Protein AF-A0A837CN82-F1 (afdb_monomer)

Solvent-accessible surface area (backbone atoms only — not comparable to full-atom values): 5070 Å² total; per-residue (Å²): 137,84,81,86,76,84,77,76,91,81,80,81,90,61,60,66,65,47,54,54,50,52,48,54,50,50,54,37,50,51,40,50,50,35,70,76,45,80,42,72,47,62,92,85,56,78,53,67,65,53,50,51,37,37,76,71,54,22,34,47,80,44,80,42,97,89,71,41,40,37,41,43,64,31,72,60,20,52,49,64,47,73,106

Secondary structure (DSSP, 8-state):
-----------SSSHHHHHHHHHHHHHHHHHHHHHHSPEEEPTTS-HHHHHHHHHTTSEEEEE-TTS-EEEEE-HHHHHHHH-

Foldseek 3Di:
DDDDDPDDPPPDVPPPVVVVVVLLVVLLVVLVVLVVDWDWDDPPDDCPSVVVCVVVVQWDWDQDPVRIIIIHGDPVVNVSNVD

InterPro domains:
  IPR036388 Winged helix-like DNA-binding domain superfamily [G3DSA:1.10.10.10] (36-83)
  IPR049277 DUF3860-like [PF21441] (46-81)

pLDDT: mean 71.3, std 12.31, range [47.41, 87.19]

Organism: NCBI:txid754504

Structure (mmCIF, N/CA/C/O backbone):
data_AF-A0A837CN82-F1
#
_entry.id   AF-A0A837CN82-F1
#
loop_
_atom_site.group_PDB
_atom_site.id
_atom_site.type_symbol
_atom_site.label_atom_id
_atom_site.label_alt_id
_atom_site.label_comp_id
_atom_site.label_asym_id
_atom_site.label_entity_id
_atom_site.label_seq_id
_atom_site.pdbx_PDB_ins_code
_atom_site.Cartn_x
_atom_site.Cartn_y
_atom_site.Cartn_z
_atom_site.occupancy
_atom_site.B_iso_or_equiv
_atom_site.auth_seq_id
_atom_site.auth_comp_id
_atom_site.auth_asym_id
_atom_site.auth_atom_id
_atom_site.pdbx_PDB_model_num
ATOM 1 N N . MET A 1 1 ? 35.868 -0.534 47.810 1.00 52.84 1 MET A N 1
ATOM 2 C CA . MET A 1 1 ? 35.686 -1.714 46.939 1.00 52.84 1 MET A CA 1
ATOM 3 C C . MET A 1 1 ? 34.356 -1.517 46.224 1.00 52.84 1 MET A C 1
ATOM 5 O O . MET A 1 1 ? 33.329 -1.580 46.885 1.00 52.84 1 MET A O 1
ATOM 9 N N . ALA A 1 2 ? 34.372 -1.079 44.964 1.00 52.81 2 ALA A N 1
ATOM 10 C CA . ALA A 1 2 ? 33.163 -0.656 44.250 1.00 52.81 2 ALA A CA 1
ATOM 11 C C . ALA A 1 2 ? 32.283 -1.862 43.858 1.00 52.81 2 ALA A C 1
ATOM 13 O O . ALA A 1 2 ? 32.840 -2.900 43.496 1.00 52.81 2 ALA A O 1
ATOM 14 N N . PRO A 1 3 ? 30.942 -1.751 43.910 1.00 55.19 3 PRO A N 1
ATOM 15 C CA . PRO A 1 3 ? 30.050 -2.745 43.329 1.00 55.19 3 PRO A CA 1
ATOM 16 C C . PRO A 1 3 ? 30.035 -2.601 41.800 1.00 55.19 3 PRO A C 1
ATOM 18 O O . PRO A 1 3 ? 29.972 -1.498 41.262 1.00 55.19 3 PRO A O 1
ATOM 21 N N . PHE A 1 4 ? 30.127 -3.737 41.115 1.00 47.41 4 PHE A N 1
ATOM 22 C CA . PHE A 1 4 ? 30.097 -3.866 39.662 1.00 47.41 4 PHE A CA 1
ATOM 23 C C . PHE A 1 4 ? 28.700 -3.474 39.147 1.00 47.41 4 PHE A C 1
ATOM 25 O O . PHE A 1 4 ? 27.725 -4.190 39.374 1.00 47.41 4 PHE A O 1
ATOM 32 N N . LEU A 1 5 ? 28.600 -2.303 38.516 1.00 52.84 5 LEU A N 1
ATOM 33 C CA . LEU A 1 5 ? 27.403 -1.833 37.820 1.00 52.84 5 LEU A CA 1
ATOM 34 C C . LEU A 1 5 ? 27.166 -2.716 36.590 1.00 52.84 5 LEU A C 1
ATOM 36 O O . LEU A 1 5 ? 27.992 -2.773 35.684 1.00 52.84 5 LEU A O 1
ATOM 40 N N . ALA A 1 6 ? 26.025 -3.402 36.571 1.00 51.88 6 ALA A N 1
ATOM 41 C CA . ALA A 1 6 ? 25.466 -3.992 35.368 1.00 51.88 6 ALA A CA 1
ATOM 42 C C . ALA A 1 6 ? 25.026 -2.855 34.431 1.00 51.88 6 ALA A C 1
ATOM 44 O O . ALA A 1 6 ? 23.933 -2.310 34.576 1.00 51.88 6 ALA A O 1
ATOM 45 N N . GLU A 1 7 ? 25.893 -2.463 33.500 1.00 51.69 7 GLU A N 1
ATOM 46 C CA . GLU A 1 7 ? 25.501 -1.586 32.401 1.00 51.69 7 GLU A CA 1
ATOM 47 C C . GLU A 1 7 ? 24.666 -2.391 31.402 1.00 51.69 7 GLU A C 1
ATOM 49 O O . GLU A 1 7 ? 25.147 -3.282 30.700 1.00 51.69 7 GLU A O 1
ATOM 54 N N . SER A 1 8 ? 23.369 -2.084 31.409 1.00 49.31 8 SER A N 1
ATOM 55 C CA . SER A 1 8 ? 22.376 -2.461 30.413 1.00 49.31 8 SER A CA 1
ATOM 56 C C . SER A 1 8 ? 22.924 -2.350 28.990 1.00 49.31 8 SER A C 1
ATOM 58 O O . SER A 1 8 ? 23.113 -1.252 28.468 1.00 49.31 8 SER A O 1
ATOM 60 N N . VAL A 1 9 ? 23.062 -3.489 28.312 1.00 57.34 9 VAL A N 1
ATOM 61 C CA . VAL A 1 9 ? 23.083 -3.549 26.845 1.00 57.34 9 VAL A CA 1
ATOM 62 C C . VAL A 1 9 ? 21.666 -3.224 26.364 1.00 57.34 9 VAL A C 1
ATOM 64 O O . VAL A 1 9 ? 20.813 -4.094 26.231 1.00 57.34 9 VAL A O 1
ATOM 67 N N . GLY A 1 10 ? 21.395 -1.930 26.207 1.00 54.09 10 GLY A N 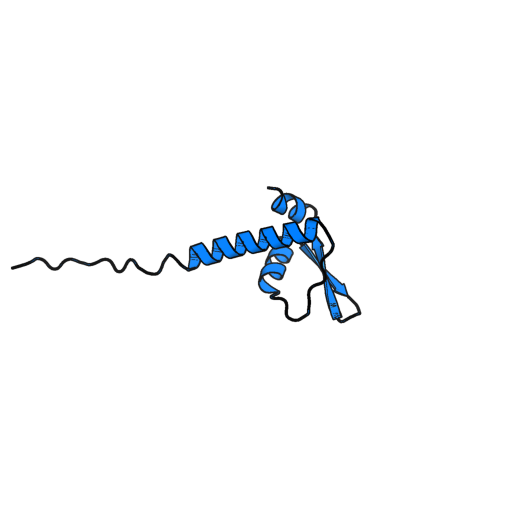1
ATOM 68 C CA . GLY A 1 10 ? 20.118 -1.363 25.771 1.00 54.09 10 GLY A CA 1
ATOM 69 C C . GLY A 1 10 ? 20.237 -0.554 24.480 1.00 54.09 10 GLY A C 1
ATOM 70 O O . GLY A 1 10 ? 19.565 0.460 24.335 1.00 54.09 10 GLY A O 1
ATOM 71 N N . GLY A 1 11 ? 21.117 -0.950 23.560 1.00 52.62 11 GLY A N 1
ATOM 72 C CA . GLY A 1 11 ? 21.234 -0.346 22.232 1.00 52.62 11 GLY A CA 1
ATOM 73 C C . GLY A 1 11 ? 20.992 -1.405 21.164 1.00 52.62 11 GLY A C 1
ATOM 74 O O . GLY A 1 11 ? 21.612 -2.457 21.251 1.00 52.62 11 GLY A O 1
ATOM 75 N N . LEU A 1 12 ? 20.126 -1.101 20.186 1.00 47.84 12 L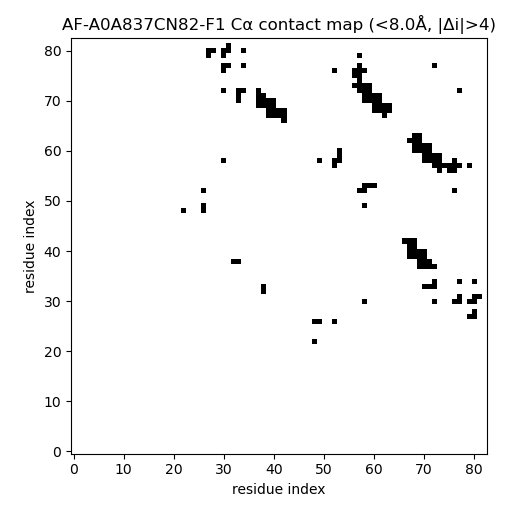EU A N 1
ATOM 76 C CA . LEU A 1 12 ? 19.765 -1.863 18.964 1.00 47.84 12 LEU A CA 1
ATOM 77 C C . LEU A 1 12 ? 18.309 -2.371 18.851 1.00 47.84 12 LEU A C 1
ATOM 79 O O . LEU A 1 12 ? 18.007 -3.137 17.946 1.00 47.84 12 LEU A O 1
ATOM 83 N N . VAL A 1 13 ? 17.359 -1.877 19.656 1.00 55.28 13 VAL A N 1
ATOM 84 C CA . VAL A 1 13 ? 15.908 -1.992 19.347 1.00 55.28 13 VAL A CA 1
ATOM 85 C C . VAL A 1 13 ? 15.344 -0.624 18.948 1.00 55.28 13 VAL A C 1
ATOM 87 O O . VAL A 1 13 ? 14.349 -0.157 19.488 1.00 55.28 13 VAL A O 1
ATOM 90 N N . LEU A 1 14 ? 16.020 0.079 18.039 1.00 53.69 14 LEU A N 1
ATOM 91 C CA . LEU A 1 14 ? 15.476 1.298 17.418 1.00 53.69 14 LEU A CA 1
ATOM 92 C C . LEU A 1 14 ? 15.325 1.172 15.898 1.00 53.69 14 LEU A C 1
ATOM 94 O O . LEU A 1 14 ? 14.579 1.945 15.312 1.00 53.69 14 LEU A O 1
ATOM 98 N N . ASP A 1 15 ? 15.920 0.156 15.273 1.00 54.41 15 ASP A N 1
ATOM 99 C CA . ASP A 1 15 ? 15.962 0.066 13.811 1.00 54.41 15 ASP A CA 1
ATOM 100 C C . ASP A 1 15 ? 14.812 -0.761 13.203 1.00 54.41 15 ASP A C 1
ATOM 102 O O . ASP A 1 15 ? 14.328 -0.460 12.119 1.00 54.41 15 ASP A O 1
ATOM 106 N N . GLU A 1 16 ? 14.264 -1.747 13.926 1.00 53.19 16 GLU A N 1
ATOM 107 C CA . GLU A 1 16 ? 13.174 -2.579 13.383 1.00 53.19 16 GLU A CA 1
ATOM 108 C C . GLU A 1 16 ? 11.796 -1.896 13.481 1.00 53.19 16 GLU A C 1
ATOM 110 O O . GLU A 1 16 ? 10.937 -2.055 12.615 1.00 53.19 16 GLU A O 1
ATOM 115 N N . ARG A 1 17 ? 11.562 -1.107 14.542 1.00 55.34 17 ARG A N 1
ATOM 116 C CA . ARG A 1 17 ? 10.313 -0.339 14.708 1.00 55.34 17 ARG A CA 1
ATOM 117 C C . ARG A 1 17 ? 10.273 0.878 13.785 1.00 55.34 17 ARG A C 1
ATOM 119 O O . ARG A 1 17 ? 9.196 1.176 13.279 1.00 55.34 17 ARG A O 1
ATOM 126 N N . SER A 1 18 ? 11.422 1.523 13.559 1.00 52.53 18 SER A N 1
ATOM 127 C CA . SER A 1 18 ? 11.550 2.638 12.614 1.00 52.53 18 SER A CA 1
ATOM 128 C C . SER A 1 18 ? 11.368 2.150 11.181 1.00 52.53 18 SER A C 1
ATOM 130 O O . SER A 1 18 ? 10.482 2.647 10.499 1.00 52.53 18 SER A O 1
ATOM 132 N N . SER A 1 19 ? 12.054 1.069 10.784 1.00 55.16 19 SER A N 1
ATOM 133 C CA . SER A 1 19 ? 11.873 0.459 9.457 1.00 55.16 19 SER A CA 1
ATOM 134 C C . SER A 1 19 ? 10.430 0.017 9.201 1.00 55.16 19 SER A C 1
ATOM 136 O O . SER A 1 19 ? 9.928 0.138 8.090 1.00 55.16 19 SER A O 1
ATOM 138 N N . ARG A 1 20 ? 9.719 -0.469 10.231 1.00 59.22 20 ARG A N 1
ATOM 139 C CA . ARG A 1 20 ? 8.311 -0.881 10.104 1.00 59.22 20 ARG A CA 1
ATOM 140 C C . ARG A 1 20 ? 7.345 0.305 9.987 1.00 59.22 20 ARG A C 1
ATOM 142 O O . ARG A 1 20 ? 6.308 0.156 9.347 1.00 59.22 20 ARG A O 1
ATOM 149 N N . MET A 1 21 ? 7.649 1.445 10.614 1.00 60.03 21 MET A N 1
ATOM 150 C CA . MET A 1 21 ? 6.873 2.683 10.449 1.00 60.03 21 MET A CA 1
ATOM 151 C C . MET A 1 21 ? 7.169 3.352 9.105 1.00 60.03 21 MET A C 1
ATOM 153 O O . MET A 1 21 ? 6.223 3.707 8.413 1.00 60.03 21 MET A O 1
ATOM 157 N N . GLU A 1 22 ? 8.436 3.411 8.689 1.00 59.38 22 GLU A N 1
ATOM 158 C CA . GLU A 1 22 ? 8.822 3.888 7.356 1.00 59.38 22 GLU A CA 1
ATOM 159 C C . GLU A 1 22 ? 8.172 3.059 6.248 1.00 59.38 22 GLU A C 1
ATOM 161 O O . GLU A 1 22 ? 7.646 3.634 5.299 1.00 59.38 22 GLU A O 1
ATOM 166 N N . LEU A 1 23 ? 8.112 1.726 6.389 1.00 58.88 23 LEU A N 1
ATOM 167 C CA . LEU A 1 23 ? 7.388 0.878 5.435 1.00 58.88 23 LEU A CA 1
ATOM 168 C C . LEU A 1 23 ? 5.904 1.255 5.351 1.00 58.88 23 LEU A C 1
ATOM 170 O O . LEU A 1 23 ? 5.370 1.367 4.253 1.00 58.88 23 LEU A O 1
ATOM 174 N N . ALA A 1 24 ? 5.255 1.491 6.496 1.00 70.69 24 AL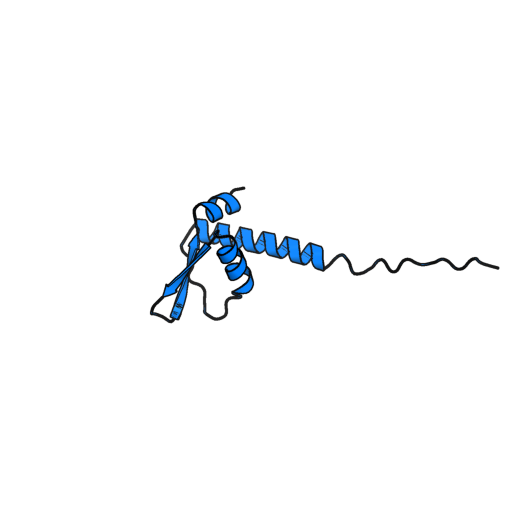A A N 1
ATOM 175 C CA . ALA A 1 24 ? 3.840 1.853 6.550 1.00 70.69 24 ALA A CA 1
ATOM 176 C C . ALA A 1 24 ? 3.564 3.248 5.964 1.00 70.69 24 ALA A C 1
ATOM 178 O O . ALA A 1 24 ? 2.510 3.484 5.365 1.00 70.69 24 ALA A O 1
ATOM 179 N N . GLU A 1 25 ? 4.503 4.181 6.121 1.00 73.50 25 GLU A N 1
ATOM 180 C CA . GLU A 1 25 ? 4.454 5.484 5.461 1.00 73.50 25 GLU A CA 1
ATOM 181 C C . GLU A 1 25 ? 4.651 5.340 3.950 1.00 73.50 25 GLU A C 1
ATOM 183 O O . GLU A 1 25 ? 3.872 5.923 3.194 1.00 73.50 25 GLU A O 1
ATOM 188 N N . LEU A 1 26 ? 5.585 4.493 3.504 1.00 74.25 26 LEU A N 1
ATOM 189 C CA . LEU A 1 26 ? 5.813 4.217 2.085 1.00 74.25 26 LEU A CA 1
ATOM 190 C C . LEU A 1 26 ? 4.604 3.533 1.426 1.00 74.25 26 LEU A C 1
ATOM 192 O O . LEU A 1 26 ? 4.210 3.912 0.325 1.00 74.25 26 LEU A O 1
ATOM 196 N N . GLU A 1 27 ? 3.971 2.575 2.110 1.00 78.94 27 GLU A N 1
ATOM 197 C CA . GLU A 1 27 ? 2.718 1.925 1.699 1.00 78.94 27 GLU A CA 1
ATOM 198 C C . GLU A 1 27 ? 1.597 2.962 1.511 1.00 78.94 27 GLU A C 1
ATOM 200 O O . GLU A 1 27 ? 0.916 2.986 0.483 1.00 78.94 27 GLU A O 1
ATOM 205 N N . ARG A 1 28 ? 1.426 3.878 2.472 1.00 78.44 28 ARG A N 1
ATOM 206 C CA . ARG A 1 28 ? 0.435 4.962 2.378 1.00 78.44 28 ARG A CA 1
ATOM 207 C C . ARG A 1 28 ? 0.762 5.970 1.285 1.00 78.44 28 ARG A C 1
ATOM 209 O O . ARG A 1 28 ? -0.152 6.417 0.594 1.00 78.44 28 ARG A O 1
ATOM 216 N N . GLU A 1 29 ? 2.026 6.347 1.121 1.00 80.00 29 GLU A N 1
ATOM 217 C CA . GLU A 1 29 ? 2.460 7.225 0.034 1.00 80.00 29 GLU A CA 1
ATOM 218 C C . GLU A 1 29 ? 2.211 6.584 -1.332 1.00 80.00 29 GLU A C 1
ATOM 220 O O . GLU A 1 29 ? 1.718 7.255 -2.240 1.00 80.00 29 GLU A O 1
ATOM 225 N N . PHE A 1 30 ? 2.468 5.281 -1.467 1.00 78.50 30 PHE A N 1
ATOM 226 C CA . PHE A 1 30 ? 2.164 4.510 -2.669 1.00 78.50 30 PHE A CA 1
ATOM 227 C C . PHE A 1 30 ? 0.668 4.563 -2.992 1.00 78.50 30 PHE A C 1
ATOM 229 O O . PHE A 1 30 ? 0.280 4.945 -4.097 1.00 78.50 30 PHE A O 1
ATOM 236 N N . LEU A 1 31 ? -0.187 4.261 -2.010 1.00 80.56 31 LEU A N 1
ATOM 237 C CA . LEU A 1 31 ? -1.638 4.315 -2.188 1.00 80.56 31 LEU A CA 1
ATOM 238 C C . LEU A 1 31 ? -2.125 5.738 -2.514 1.00 80.56 31 LEU A C 1
ATOM 240 O O . LEU A 1 31 ? -2.996 5.916 -3.363 1.00 80.56 31 LEU A O 1
ATOM 244 N N . ARG A 1 32 ? -1.544 6.772 -1.894 1.00 81.44 32 ARG A N 1
ATOM 245 C CA . ARG A 1 32 ? -1.856 8.179 -2.200 1.00 81.44 32 ARG A CA 1
ATOM 246 C C . ARG A 1 32 ? -1.446 8.588 -3.608 1.00 81.44 32 ARG A C 1
ATOM 248 O O . ARG A 1 32 ? -2.158 9.372 -4.227 1.00 81.44 32 ARG A O 1
ATOM 255 N N . LYS A 1 33 ? -0.340 8.057 -4.127 1.00 79.00 33 LYS A N 1
ATOM 256 C CA . LYS A 1 33 ? 0.054 8.267 -5.525 1.00 79.00 33 LYS A CA 1
ATOM 257 C C . LYS A 1 33 ? -0.919 7.578 -6.481 1.00 79.00 33 LYS A C 1
ATOM 259 O O . LYS A 1 33 ? -1.405 8.226 -7.403 1.00 79.00 33 LYS A O 1
ATOM 264 N N . LEU A 1 34 ? -1.291 6.328 -6.196 1.00 78.88 34 LEU A N 1
ATOM 265 C CA . LEU A 1 34 ? -2.292 5.592 -6.978 1.00 78.88 34 LEU A CA 1
ATOM 266 C C . LEU A 1 34 ? -3.703 6.208 -6.929 1.00 78.88 34 LEU A C 1
ATOM 268 O O . LEU A 1 34 ? -4.500 5.996 -7.840 1.00 78.88 34 LEU A O 1
ATOM 272 N N . LEU A 1 35 ? -4.048 6.942 -5.864 1.00 76.19 35 LEU A N 1
ATOM 273 C CA . LEU A 1 35 ? -5.338 7.631 -5.746 1.00 76.19 35 LEU A CA 1
ATOM 274 C C . LEU A 1 35 ? -5.548 8.694 -6.832 1.00 76.19 35 LEU A C 1
ATOM 276 O O . LEU A 1 35 ? -6.700 8.965 -7.183 1.00 76.19 35 LEU A O 1
ATOM 280 N N . GLY A 1 36 ? -4.462 9.324 -7.288 1.00 70.12 36 GLY A N 1
ATOM 281 C CA . GLY A 1 36 ? -4.492 10.397 -8.278 1.00 70.12 36 GLY A CA 1
ATOM 282 C C . GLY A 1 36 ? -4.480 9.882 -9.714 1.00 70.12 36 GLY A C 1
ATOM 283 O O . GLY A 1 36 ? -5.267 10.353 -10.530 1.00 70.12 36 GLY A O 1
ATOM 284 N N . GLU A 1 37 ? -3.623 8.907 -10.014 1.00 67.38 37 GLU A N 1
ATOM 285 C CA . GLU A 1 37 ? -3.458 8.361 -11.361 1.00 67.38 37 GLU A CA 1
ATOM 286 C C . GLU A 1 37 ? -3.025 6.888 -11.290 1.00 67.38 37 GLU A C 1
ATOM 288 O O . GLU A 1 37 ? -2.322 6.481 -10.363 1.00 67.38 37 GLU A O 1
ATOM 293 N N . SER A 1 38 ? -3.467 6.076 -12.255 1.00 67.31 38 SER A N 1
ATOM 294 C CA . SER A 1 38 ? -3.036 4.680 -12.400 1.00 67.31 38 SER A CA 1
ATOM 295 C C . SER A 1 38 ? -1.530 4.630 -12.627 1.00 67.31 38 SER A C 1
ATOM 297 O O . SER A 1 38 ? -1.021 5.280 -13.543 1.00 67.31 38 SER A O 1
ATOM 299 N N . TRP A 1 39 ? -0.816 3.866 -11.800 1.00 75.88 39 TRP A N 1
ATOM 300 C CA . TRP A 1 39 ? 0.637 3.813 -11.868 1.00 75.88 39 TRP A CA 1
ATOM 301 C C . TRP A 1 39 ? 1.113 2.539 -12.560 1.00 75.88 39 TRP A C 1
ATOM 303 O O . TRP A 1 39 ? 0.759 1.431 -12.163 1.00 75.88 39 TRP A O 1
ATOM 313 N N . VAL A 1 40 ? 1.960 2.712 -13.573 1.00 70.06 40 VAL A N 1
ATOM 314 C CA . VAL A 1 40 ? 2.703 1.631 -14.221 1.00 70.06 40 VAL A CA 1
ATOM 315 C C . VAL A 1 40 ? 4.110 1.608 -13.638 1.00 70.06 40 VAL A C 1
ATOM 317 O O . VAL A 1 40 ? 4.859 2.584 -13.767 1.00 70.06 40 VAL A O 1
ATOM 320 N N . SER A 1 41 ? 4.471 0.521 -12.957 1.00 64.75 41 SER A N 1
ATOM 321 C CA . SER A 1 41 ? 5.803 0.421 -12.362 1.00 64.75 41 SER A CA 1
ATOM 322 C C . SER A 1 41 ? 6.833 -0.122 -13.340 1.00 64.75 41 SER A C 1
ATOM 324 O O . SER A 1 41 ? 6.536 -1.088 -14.047 1.00 64.75 41 SER A O 1
ATOM 326 N N . PRO A 1 42 ? 8.067 0.411 -13.314 1.00 62.97 42 PRO A N 1
ATOM 327 C CA . PRO A 1 42 ? 9.171 -0.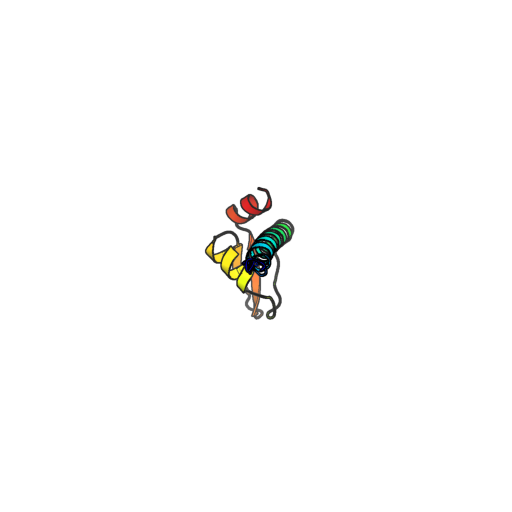191 -14.039 1.00 62.97 42 PRO A CA 1
ATOM 328 C C . PRO A 1 42 ? 9.507 -1.583 -13.467 1.00 62.97 42 PRO A C 1
ATOM 330 O O . PRO A 1 42 ? 9.325 -1.816 -12.272 1.00 62.97 42 PRO A O 1
ATOM 333 N N . PRO A 1 43 ? 10.090 -2.489 -14.269 1.00 58.66 43 PRO A N 1
ATOM 334 C CA . PRO A 1 43 ? 10.392 -3.869 -13.863 1.00 58.66 43 PRO A CA 1
ATOM 335 C C . PRO A 1 43 ? 11.449 -4.002 -12.751 1.00 58.66 43 PRO A C 1
ATOM 337 O O . PRO A 1 43 ? 11.654 -5.089 -12.228 1.00 58.66 43 PRO A O 1
ATOM 340 N N . MET A 1 44 ? 12.147 -2.916 -12.403 1.00 62.09 44 MET A N 1
ATOM 341 C CA . MET A 1 44 ? 13.097 -2.855 -11.280 1.00 62.09 44 MET A CA 1
ATOM 342 C C . MET A 1 44 ? 12.470 -2.303 -9.992 1.00 62.09 44 MET A C 1
ATOM 344 O O . MET A 1 44 ? 13.192 -1.984 -9.053 1.00 62.09 44 MET A O 1
ATOM 348 N N . PHE A 1 45 ? 11.151 -2.114 -9.954 1.00 68.12 45 PHE A N 1
ATOM 349 C CA . PHE A 1 45 ? 10.483 -1.629 -8.758 1.00 68.12 45 PHE A CA 1
ATOM 350 C C . PHE A 1 45 ? 10.461 -2.707 -7.670 1.00 68.12 45 PHE A C 1
ATOM 352 O O . PHE A 1 45 ? 10.209 -3.875 -7.955 1.00 68.12 45 PHE A O 1
ATOM 359 N N . ASP A 1 46 ? 10.700 -2.317 -6.419 1.00 68.31 46 ASP A N 1
ATOM 360 C CA . ASP A 1 46 ? 10.615 -3.229 -5.281 1.00 68.31 46 ASP A CA 1
ATOM 361 C C . ASP A 1 46 ? 9.172 -3.705 -5.088 1.00 68.31 46 ASP A C 1
ATOM 363 O O . ASP A 1 46 ? 8.305 -3.020 -4.537 1.00 68.31 46 ASP A O 1
ATOM 367 N N . HIS A 1 47 ? 8.909 -4.917 -5.572 1.00 72.50 47 HIS A N 1
ATOM 368 C CA . HIS A 1 47 ? 7.594 -5.538 -5.506 1.00 72.50 47 HIS A CA 1
ATOM 369 C C . HIS A 1 47 ? 7.230 -6.011 -4.095 1.00 72.50 47 HIS A C 1
ATOM 371 O O . HIS A 1 47 ? 6.094 -6.417 -3.901 1.00 72.50 47 HIS A O 1
ATOM 377 N N . GLU A 1 48 ? 8.125 -5.959 -3.101 1.00 78.44 48 GLU A N 1
ATOM 378 C CA . GLU A 1 48 ? 7.827 -6.425 -1.735 1.00 78.44 48 GLU A CA 1
ATOM 379 C C . GLU A 1 48 ? 6.717 -5.603 -1.061 1.00 78.44 48 GLU A C 1
ATOM 381 O O . GLU A 1 48 ? 5.784 -6.163 -0.482 1.00 78.44 48 GLU A O 1
ATOM 386 N N . ILE A 1 49 ? 6.762 -4.274 -1.193 1.00 77.75 49 ILE A N 1
ATOM 387 C CA . ILE A 1 49 ? 5.721 -3.387 -0.649 1.00 77.75 49 ILE A CA 1
ATOM 388 C C . ILE A 1 49 ? 4.403 -3.586 -1.390 1.00 77.75 49 ILE A C 1
ATOM 390 O O . ILE A 1 49 ? 3.341 -3.672 -0.774 1.00 77.75 49 ILE A O 1
ATOM 394 N N . VAL A 1 50 ? 4.462 -3.723 -2.714 1.00 77.94 50 VAL A N 1
ATOM 395 C CA . VAL A 1 50 ? 3.257 -3.937 -3.519 1.00 77.94 50 VAL A CA 1
ATOM 396 C C . VAL A 1 50 ? 2.653 -5.306 -3.246 1.00 77.94 50 VAL A C 1
ATOM 398 O O . VAL A 1 50 ? 1.445 -5.399 -3.079 1.00 77.94 50 VAL A O 1
ATOM 401 N N . ALA A 1 51 ? 3.471 -6.352 -3.128 1.00 81.69 51 ALA A N 1
ATOM 402 C CA . ALA A 1 51 ? 3.028 -7.696 -2.789 1.00 81.69 51 ALA A CA 1
ATOM 403 C C . ALA A 1 51 ? 2.215 -7.672 -1.498 1.00 81.69 51 ALA A C 1
ATOM 405 O O . ALA A 1 51 ? 1.122 -8.222 -1.461 1.00 81.69 51 ALA A O 1
ATOM 406 N N . ARG A 1 52 ? 2.671 -6.932 -0.483 1.00 81.62 52 ARG A N 1
ATOM 407 C CA . ARG A 1 52 ? 1.913 -6.777 0.757 1.00 81.62 52 ARG A CA 1
ATOM 408 C C . ARG A 1 52 ? 0.599 -6.022 0.573 1.00 81.62 52 ARG A C 1
ATOM 410 O O . ARG A 1 52 ? -0.424 -6.463 1.089 1.00 81.62 52 ARG A O 1
ATOM 417 N N . LEU A 1 53 ? 0.592 -4.918 -0.173 1.00 83.75 53 LEU A N 1
ATOM 418 C CA . LEU A 1 53 ? -0.639 -4.179 -0.483 1.00 83.75 53 LEU A CA 1
ATOM 419 C C . LEU A 1 53 ? -1.652 -5.040 -1.254 1.00 83.75 53 LEU A C 1
ATOM 421 O O . LEU A 1 53 ? -2.857 -4.917 -1.039 1.00 83.75 53 LEU A O 1
ATOM 425 N N . VAL A 1 54 ? -1.163 -5.927 -2.115 1.00 84.75 54 VAL A N 1
ATOM 426 C CA . VAL A 1 54 ? -1.964 -6.881 -2.889 1.00 84.75 54 VAL A CA 1
ATOM 427 C C . VAL A 1 54 ? -2.490 -8.002 -2.003 1.00 84.75 54 VAL A C 1
ATOM 429 O O . VAL A 1 54 ? -3.675 -8.315 -2.068 1.00 84.75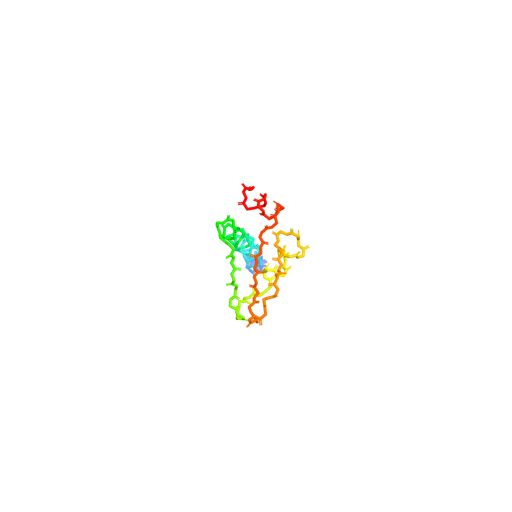 54 VAL A O 1
ATOM 432 N N . GLU A 1 55 ? -1.664 -8.552 -1.109 1.00 85.25 55 GLU A N 1
ATOM 433 C CA . GLU A 1 55 ? -2.103 -9.535 -0.110 1.00 85.25 55 GLU A CA 1
ATOM 434 C C . GLU A 1 55 ? -3.166 -8.963 0.837 1.00 85.25 55 GLU A C 1
ATOM 436 O O . GLU A 1 55 ? -4.085 -9.669 1.250 1.00 85.25 55 GLU A O 1
ATOM 441 N N . LEU A 1 56 ? -3.079 -7.668 1.147 1.00 83.12 56 LEU A N 1
ATOM 442 C CA . LEU A 1 56 ? -4.084 -6.943 1.924 1.00 83.12 56 LEU A CA 1
ATOM 443 C C . LEU A 1 56 ? -5.331 -6.562 1.102 1.00 83.12 56 LEU A C 1
ATOM 445 O O . LEU A 1 56 ? -6.290 -6.037 1.668 1.00 83.12 56 LEU A O 1
ATOM 449 N N . GLY A 1 57 ? -5.336 -6.799 -0.215 1.00 84.62 57 GLY A N 1
ATOM 450 C CA . GLY A 1 57 ? -6.436 -6.442 -1.115 1.00 84.62 57 GLY A CA 1
ATOM 451 C C . GLY A 1 57 ? -6.616 -4.934 -1.316 1.00 84.62 57 GLY A C 1
ATOM 452 O O . GLY A 1 57 ? -7.700 -4.486 -1.688 1.00 84.62 57 GLY A O 1
ATOM 453 N N . LEU A 1 58 ? -5.580 -4.136 -1.044 1.00 85.69 58 LEU A N 1
ATOM 454 C CA . LEU A 1 58 ? -5.574 -2.675 -1.191 1.00 85.69 58 LEU A CA 1
ATOM 455 C C . LEU A 1 58 ? -5.204 -2.2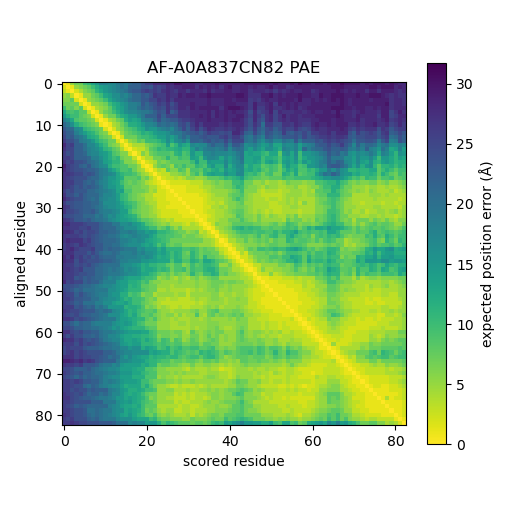40 -2.617 1.00 85.69 58 LEU A C 1
ATOM 457 O O . LEU A 1 58 ? -5.594 -1.161 -3.067 1.00 85.69 58 LEU A O 1
ATOM 461 N N . VAL A 1 59 ? -4.450 -3.079 -3.326 1.00 85.56 59 VAL A N 1
ATOM 462 C CA . VAL A 1 59 ? -3.996 -2.849 -4.699 1.00 85.56 59 VAL A CA 1
ATOM 463 C C . VAL A 1 59 ? -4.253 -4.104 -5.523 1.00 85.56 59 VAL A C 1
ATOM 465 O O . VAL A 1 59 ? -3.999 -5.215 -5.070 1.00 85.56 59 VAL A O 1
ATOM 468 N N . GLU A 1 60 ? -4.739 -3.921 -6.741 1.00 85.81 60 GLU A N 1
ATOM 469 C CA . GLU A 1 60 ? -4.782 -4.944 -7.779 1.00 85.81 60 GLU A CA 1
ATOM 470 C C . GLU A 1 60 ? -3.592 -4.759 -8.720 1.00 85.81 60 GLU A C 1
ATOM 472 O O . GLU A 1 60 ? -3.226 -3.631 -9.065 1.00 85.81 60 GLU A O 1
ATOM 477 N N . THR A 1 61 ? -2.980 -5.871 -9.126 1.00 85.50 61 THR A N 1
ATOM 478 C CA . THR A 1 61 ? -1.910 -5.883 -10.126 1.00 85.50 61 THR A CA 1
ATOM 479 C C . THR A 1 61 ? -2.440 -6.475 -11.418 1.00 85.50 61 THR A C 1
ATOM 481 O O . THR A 1 61 ? -3.027 -7.557 -11.428 1.00 85.50 61 THR A O 1
ATOM 484 N N . GLU A 1 62 ? -2.225 -5.768 -12.520 1.00 81.25 62 GLU A N 1
ATOM 485 C CA . GLU A 1 62 ? -2.580 -6.247 -13.847 1.00 81.25 62 GLU A CA 1
ATOM 486 C C . GLU A 1 62 ? -1.313 -6.281 -14.715 1.00 81.25 62 GLU A C 1
ATOM 488 O O . GLU A 1 62 ? -0.726 -5.234 -15.007 1.00 81.25 62 GLU A O 1
ATOM 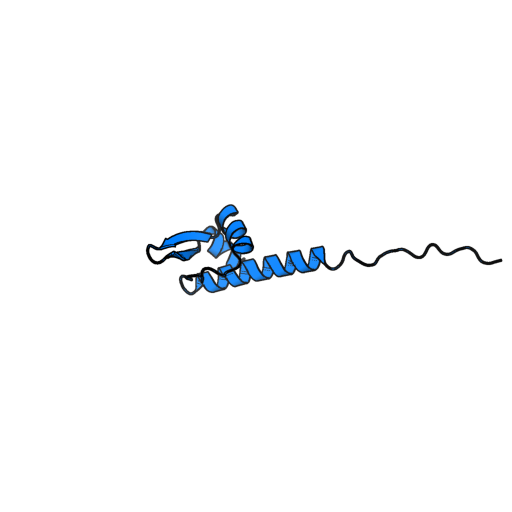493 N N . PRO A 1 63 ? -0.820 -7.474 -15.094 1.00 80.19 63 PRO A N 1
ATOM 494 C CA . PRO A 1 63 ? 0.325 -7.576 -15.985 1.00 80.19 63 PRO A CA 1
ATOM 495 C C . PRO A 1 63 ? -0.086 -7.161 -17.400 1.00 80.19 63 PRO A C 1
ATOM 497 O O . PRO A 1 63 ? -0.992 -7.742 -18.001 1.00 80.19 63 PRO A O 1
ATOM 500 N N . LEU A 1 64 ? 0.608 -6.168 -17.950 1.00 80.38 64 LEU A N 1
ATOM 501 C CA . LEU A 1 64 ? 0.366 -5.663 -19.292 1.00 80.38 64 LEU A CA 1
ATOM 502 C C . LEU A 1 64 ? 1.101 -6.512 -20.342 1.00 80.38 64 LEU A C 1
ATOM 504 O O . LEU A 1 64 ? 2.186 -7.039 -20.082 1.00 80.38 64 LEU A O 1
ATOM 508 N N . PRO A 1 65 ? 0.581 -6.593 -21.583 1.00 76.25 65 PRO A N 1
ATOM 509 C CA . PRO A 1 65 ? 1.234 -7.320 -22.676 1.00 76.25 65 PRO A CA 1
ATOM 510 C C . PRO A 1 65 ? 2.603 -6.738 -23.073 1.00 76.25 65 PRO A C 1
ATOM 512 O O . PRO A 1 65 ? 3.382 -7.416 -23.738 1.00 76.25 65 PRO A O 1
ATOM 515 N N . SER A 1 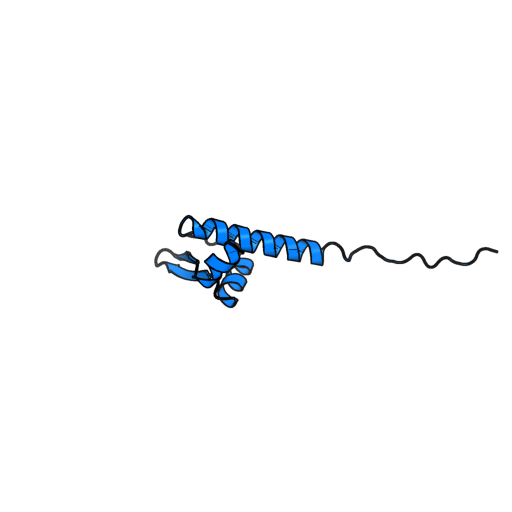66 ? 2.906 -5.506 -22.655 1.00 76.12 66 SER A N 1
ATOM 516 C CA . SER A 1 66 ? 4.214 -4.858 -22.817 1.00 76.12 66 SER A CA 1
ATOM 517 C C . SER A 1 66 ? 5.298 -5.422 -21.885 1.00 76.12 66 SER A C 1
ATOM 519 O O . SER A 1 66 ? 6.480 -5.193 -22.129 1.00 76.12 66 SER A O 1
ATOM 521 N N . GLY A 1 67 ? 4.914 -6.171 -20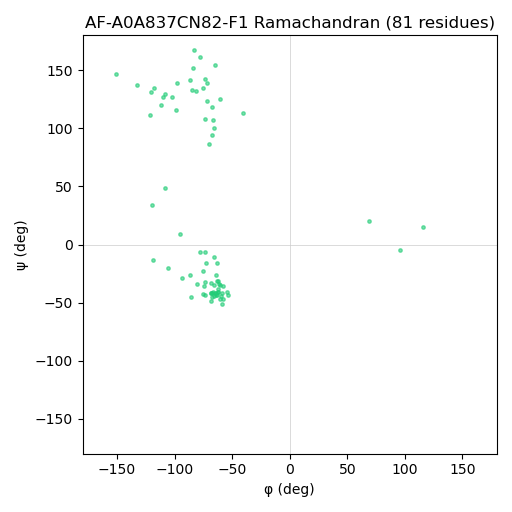.843 1.00 73.81 67 GLY A N 1
ATOM 522 C CA . GLY A 1 67 ? 5.809 -6.661 -19.789 1.00 73.81 67 GLY A CA 1
ATOM 523 C C . GLY A 1 67 ? 5.849 -5.777 -18.538 1.00 73.81 67 GLY A C 1
ATOM 524 O O . GLY A 1 67 ? 6.473 -6.160 -17.551 1.00 73.81 67 GLY A O 1
ATOM 525 N N . ASP A 1 68 ? 5.174 -4.628 -18.562 1.00 79.31 68 ASP A N 1
ATOM 526 C CA . ASP A 1 68 ? 4.968 -3.773 -17.395 1.00 79.31 68 ASP A CA 1
ATOM 527 C C . ASP A 1 68 ? 3.858 -4.314 -16.479 1.00 79.31 68 ASP A C 1
ATOM 529 O O . ASP A 1 68 ? 3.007 -5.100 -16.902 1.00 79.31 68 ASP A O 1
ATOM 533 N N . ILE A 1 69 ? 3.840 -3.859 -15.225 1.00 81.06 69 ILE A N 1
ATOM 534 C CA . ILE A 1 69 ? 2.754 -4.149 -14.284 1.00 81.06 69 ILE A CA 1
ATOM 535 C C . ILE A 1 69 ? 2.008 -2.850 -14.001 1.00 81.06 69 ILE A C 1
ATOM 537 O O . ILE A 1 69 ? 2.595 -1.874 -13.523 1.00 81.06 69 ILE A O 1
ATOM 541 N N . GLU A 1 70 ? 0.716 -2.843 -14.315 1.00 83.50 70 GLU A N 1
ATOM 542 C CA . GLU A 1 70 ? -0.192 -1.779 -13.916 1.00 83.50 70 GLU A CA 1
ATOM 543 C C . GLU A 1 70 ? -0.711 -2.058 -12.507 1.00 83.50 70 GLU A C 1
ATOM 545 O O . GLU A 1 70 ? -1.136 -3.170 -12.185 1.00 83.50 70 GLU A O 1
ATOM 550 N N . TYR A 1 71 ? -0.677 -1.034 -11.659 1.00 84.06 71 TYR A N 1
ATOM 551 C CA . TYR A 1 71 ? -1.235 -1.090 -10.319 1.00 84.06 71 TYR A CA 1
ATOM 552 C C . TYR A 1 71 ? -2.479 -0.225 -10.221 1.00 84.06 71 TYR A C 1
ATOM 554 O O . TYR A 1 71 ? -2.453 0.980 -10.497 1.00 84.06 71 TYR A O 1
ATOM 562 N N . ARG A 1 72 ? -3.568 -0.838 -9.753 1.00 83.50 72 ARG A N 1
ATOM 563 C CA . ARG A 1 72 ? -4.852 -0.175 -9.546 1.00 83.50 72 ARG A CA 1
ATOM 564 C C . ARG A 1 72 ? -5.246 -0.219 -8.082 1.00 83.50 72 ARG A C 1
ATOM 566 O O . ARG A 1 72 ? -5.148 -1.250 -7.431 1.00 83.50 72 ARG A O 1
ATOM 573 N N . ILE A 1 73 ? -5.702 0.910 -7.549 1.00 84.94 73 ILE A N 1
ATOM 574 C CA . ILE A 1 73 ? -6.127 0.983 -6.153 1.00 84.94 73 ILE A CA 1
ATOM 575 C C . ILE A 1 73 ? -7.549 0.458 -6.017 1.00 84.94 73 ILE A C 1
ATOM 577 O O . ILE A 1 73 ? -8.438 0.860 -6.772 1.00 84.94 73 ILE A O 1
ATOM 581 N N . THR A 1 74 ? -7.765 -0.419 -5.043 1.00 87.19 74 THR A N 1
ATOM 582 C CA . THR A 1 74 ? -9.099 -0.931 -4.717 1.00 87.19 74 THR A CA 1
ATOM 583 C C . THR A 1 74 ? -9.839 0.047 -3.812 1.00 87.19 74 THR A C 1
ATOM 585 O O . THR A 1 74 ? -9.241 0.951 -3.227 1.00 87.19 74 THR A O 1
ATOM 588 N N . ASP A 1 75 ? -11.145 -0.148 -3.629 1.00 86.31 75 ASP A N 1
ATOM 589 C CA . ASP A 1 75 ? -11.932 0.637 -2.668 1.00 86.31 75 ASP A CA 1
ATOM 590 C C . ASP A 1 75 ? -11.326 0.597 -1.248 1.00 86.31 75 ASP A C 1
ATOM 592 O O . ASP A 1 75 ? -11.168 1.636 -0.602 1.00 86.31 75 ASP A O 1
ATOM 596 N N . ALA A 1 76 ? -10.851 -0.579 -0.820 1.00 84.62 76 ALA A N 1
ATOM 597 C CA . ALA A 1 76 ? -10.157 -0.757 0.454 1.00 84.62 76 ALA A CA 1
ATOM 598 C C . ALA A 1 76 ? -8.833 0.025 0.507 1.00 84.62 76 ALA A C 1
ATOM 600 O O . ALA A 1 76 ? -8.543 0.683 1.509 1.00 84.62 76 ALA A O 1
ATOM 601 N N . GLY A 1 77 ? -8.056 0.020 -0.581 1.00 85.56 77 GLY A N 1
ATOM 602 C CA . GLY A 1 77 ? -6.843 0.829 -0.696 1.00 85.56 77 GLY A CA 1
ATOM 603 C C . GLY A 1 77 ? -7.123 2.327 -0.614 1.00 85.56 77 GLY A C 1
ATOM 604 O O . GLY A 1 77 ? -6.406 3.051 0.079 1.00 85.56 77 GLY A O 1
ATOM 605 N N . ARG A 1 78 ? -8.201 2.801 -1.255 1.00 82.44 78 ARG A N 1
ATOM 606 C CA . ARG A 1 78 ? -8.618 4.213 -1.183 1.00 82.44 78 ARG A CA 1
ATOM 607 C C . ARG A 1 78 ? -8.995 4.599 0.244 1.00 82.44 78 ARG A C 1
ATOM 609 O O . ARG A 1 78 ? -8.579 5.656 0.720 1.00 82.44 78 ARG A O 1
ATOM 616 N N . ALA A 1 79 ? -9.737 3.742 0.942 1.00 83.56 79 ALA A N 1
ATOM 617 C CA . ALA A 1 79 ? -10.066 3.955 2.347 1.00 83.56 79 ALA A CA 1
ATOM 618 C C . ALA A 1 79 ? -8.794 4.022 3.213 1.00 83.56 79 ALA A C 1
ATOM 620 O O . ALA A 1 79 ? -8.620 4.976 3.966 1.00 83.56 79 ALA A O 1
ATOM 621 N N . ALA A 1 80 ? -7.852 3.090 3.038 1.00 81.06 80 ALA A N 1
ATOM 622 C CA . ALA A 1 80 ? -6.590 3.059 3.785 1.00 81.06 80 ALA A CA 1
ATOM 623 C C . ALA A 1 80 ? -5.679 4.279 3.528 1.00 81.06 80 ALA A C 1
ATOM 625 O O . ALA A 1 80 ? -4.953 4.719 4.421 1.00 81.06 80 ALA A O 1
ATOM 626 N N . ALA A 1 81 ? -5.730 4.854 2.326 1.00 79.31 81 ALA A N 1
ATOM 627 C CA . ALA A 1 81 ? -4.961 6.043 1.957 1.00 79.31 81 ALA A CA 1
ATOM 628 C C . ALA A 1 81 ? -5.509 7.357 2.550 1.00 79.31 81 ALA A C 1
ATOM 630 O O . ALA A 1 81 ? -4.771 8.348 2.652 1.00 79.31 81 ALA A O 1
ATOM 631 N N . THR A 1 82 ? -6.802 7.368 2.895 1.00 74.00 82 THR A N 1
ATOM 632 C CA . THR A 1 82 ? -7.536 8.537 3.417 1.00 74.00 82 THR A CA 1
ATOM 633 C C . THR A 1 82 ? -7.820 8.473 4.919 1.00 74.00 82 THR A C 1
ATOM 635 O O . THR A 1 82 ? -8.047 9.523 5.520 1.00 74.00 82 THR A O 1
ATOM 638 N N . ALA A 1 83 ? -7.786 7.275 5.513 1.00 66.19 83 ALA A N 1
ATOM 639 C CA . ALA A 1 83 ? -7.717 7.059 6.960 1.00 66.19 83 ALA A CA 1
ATOM 640 C C . ALA A 1 83 ? -6.411 7.619 7.533 1.00 66.19 83 ALA A C 1
ATOM 642 O O . ALA A 1 83 ? -6.340 7.865 8.757 1.00 66.19 83 ALA A O 1
#

Radius of gyration: 19.88 Å; Cα contacts (8 Å, |Δi|>4): 84; chains: 1; bounding box: 48×20×70 Å

Sequence (83 aa):
MAPFLAESVGGLVLDERSSRMELAELEREFLRKLLGESWVSPPMFDHEIVARLVELGLVETEPLPSGDIEYRITDAGRAAATA

Mean predicted aligned error: 11.91 Å

Nearest PDB structures (foldseek):
  6qil-assembly2_C  TM=8.564E-01  e=1.930E-02  Halobacterium salinarum NRC-1
  6qfd-assembly1_A  TM=7.604E-01  e=3.220E-02  Halobacterium salinarum NRC-1
  3cjn-assembly1_A-2  TM=7.027E-01  e=2.342E-01  Ruegeria pomeroyi DSS-3
  2dqr-assembly2_D  TM=6.531E-01  e=2.342E-01  Bacillus subtilis
  3eco-assembly1_A  TM=6.398E-01  e=3.025E-01  Staphylococcus aureus subsp. aureus Mu50